Protein AF-V6TV65-F1 (afdb_monomer_lite)

Structure (mmCIF, N/CA/C/O backbone):
data_AF-V6TV65-F1
#
_entry.id   AF-V6TV65-F1
#
loop_
_atom_site.group_PDB
_atom_site.id
_atom_site.type_symbol
_atom_site.label_atom_id
_atom_site.label_alt_id
_atom_site.label_comp_id
_atom_site.label_asym_id
_atom_site.label_entity_id
_atom_site.label_seq_id
_atom_site.pdbx_PDB_ins_code
_atom_site.Cartn_x
_atom_site.Cartn_y
_atom_site.Cartn_z
_atom_site.occupancy
_atom_site.B_iso_or_equiv
_atom_site.auth_seq_id
_atom_site.auth_comp_id
_atom_site.auth_asym_id
_atom_site.auth_atom_id
_atom_site.pdbx_PDB_model_num
ATOM 1 N N . MET A 1 1 ? -8.519 12.531 15.267 1.00 46.72 1 MET A N 1
ATOM 2 C CA . MET A 1 1 ? -8.123 11.132 14.994 1.00 46.72 1 MET A CA 1
ATOM 3 C C . MET A 1 1 ? -6.812 11.178 14.215 1.00 46.72 1 MET A C 1
ATOM 5 O O . MET A 1 1 ? -6.807 11.755 13.136 1.00 46.72 1 MET A O 1
ATOM 9 N N . GLN A 1 2 ? -5.693 10.714 14.782 1.00 51.09 2 GLN A N 1
ATOM 10 C CA . GLN A 1 2 ? -4.403 10.696 14.075 1.00 51.09 2 GLN A CA 1
ATOM 11 C C . GLN A 1 2 ? -4.391 9.511 13.103 1.00 51.09 2 GLN A C 1
ATOM 13 O O . GLN A 1 2 ? -4.654 8.380 13.502 1.00 51.09 2 GLN A O 1
ATOM 18 N N . LEU A 1 3 ? -4.145 9.784 11.824 1.00 56.44 3 LEU A N 1
ATOM 19 C CA . LEU A 1 3 ? -4.174 8.787 10.758 1.00 56.44 3 LEU A CA 1
ATOM 20 C C . LEU A 1 3 ? -2.805 8.110 10.668 1.00 56.44 3 LEU A C 1
ATOM 22 O O . LEU A 1 3 ? -1.823 8.746 10.291 1.00 56.44 3 LEU A O 1
ATOM 26 N N . SER A 1 4 ? -2.733 6.822 10.994 1.00 63.53 4 SER A N 1
ATOM 27 C CA . SER A 1 4 ? -1.533 6.013 10.776 1.00 63.53 4 SER A CA 1
ATOM 28 C C . SER A 1 4 ? -1.611 5.362 9.396 1.00 63.53 4 SER A C 1
ATOM 30 O O . SER A 1 4 ? -2.551 4.631 9.092 1.00 63.53 4 SER A O 1
ATOM 32 N N . SER A 1 5 ? -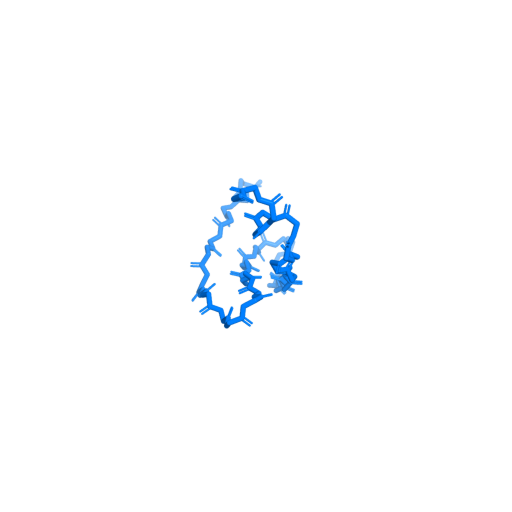0.637 5.659 8.539 1.00 68.00 5 SER A N 1
ATOM 33 C CA . SER A 1 5 ? -0.503 5.043 7.218 1.00 68.00 5 SER A CA 1
ATOM 34 C C . SER A 1 5 ? 0.363 3.791 7.340 1.00 68.00 5 SER A C 1
ATOM 36 O O . SER A 1 5 ? 1.490 3.886 7.823 1.00 68.00 5 SER A O 1
ATOM 38 N N . TYR A 1 6 ? -0.135 2.633 6.899 1.00 72.06 6 TYR A N 1
ATOM 39 C CA . TYR A 1 6 ? 0.594 1.363 6.986 1.00 72.06 6 TYR A CA 1
ATOM 40 C C . TYR A 1 6 ? 0.843 0.783 5.588 1.00 72.06 6 TYR A C 1
ATOM 42 O O . TYR A 1 6 ? -0.076 0.676 4.772 1.00 72.06 6 TYR A O 1
ATOM 50 N N . ARG A 1 7 ? 2.097 0.422 5.287 1.00 71.31 7 ARG A N 1
ATOM 51 C CA . ARG A 1 7 ? 2.457 -0.255 4.033 1.00 71.31 7 ARG A CA 1
ATOM 52 C C . ARG A 1 7 ? 2.153 -1.741 4.191 1.00 71.31 7 ARG A C 1
ATOM 54 O O . ARG A 1 7 ? 2.822 -2.417 4.962 1.00 71.31 7 ARG A O 1
ATOM 61 N N . ILE A 1 8 ? 1.157 -2.237 3.458 1.00 71.81 8 ILE A N 1
ATOM 62 C CA . ILE A 1 8 ? 0.699 -3.635 3.569 1.00 71.81 8 ILE A CA 1
ATOM 63 C C . ILE A 1 8 ? 1.402 -4.585 2.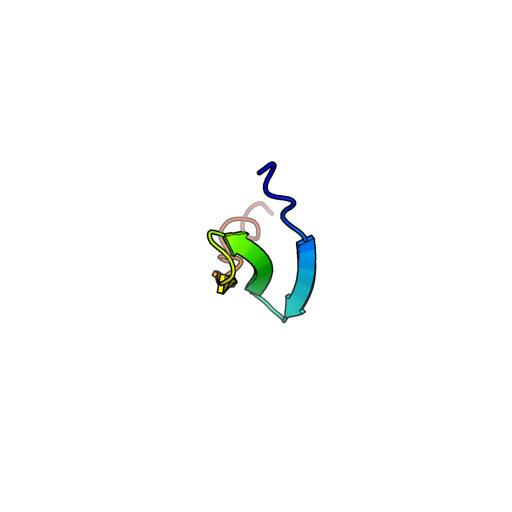592 1.00 71.81 8 ILE A C 1
ATOM 65 O O . ILE A 1 8 ? 1.303 -5.797 2.743 1.00 71.81 8 ILE A O 1
ATOM 69 N N . GLY A 1 9 ? 2.133 -4.063 1.604 1.00 71.56 9 GLY A N 1
ATOM 70 C CA . GLY A 1 9 ? 2.897 -4.892 0.676 1.00 71.56 9 GLY A CA 1
ATOM 71 C C . GLY A 1 9 ? 3.601 -4.106 -0.428 1.00 71.56 9 GLY A C 1
ATOM 72 O O . GLY A 1 9 ? 3.386 -2.903 -0.616 1.00 71.56 9 GLY A O 1
ATOM 73 N N . ARG A 1 10 ? 4.460 -4.814 -1.163 1.00 68.25 10 ARG A N 1
ATOM 74 C CA . ARG A 1 10 ? 5.069 -4.380 -2.425 1.00 68.25 10 ARG A CA 1
ATOM 75 C C . ARG A 1 10 ? 4.753 -5.451 -3.463 1.00 68.25 10 ARG A C 1
ATOM 77 O O . ARG A 1 10 ? 5.118 -6.607 -3.267 1.00 68.25 10 ARG A O 1
ATOM 84 N N . TRP A 1 11 ? 4.045 -5.080 -4.520 1.00 71.75 11 TRP A N 1
ATOM 85 C CA . TRP A 1 11 ? 3.858 -5.922 -5.701 1.00 71.75 11 TRP A CA 1
ATOM 86 C C . TRP A 1 11 ? 4.769 -5.381 -6.801 1.00 71.75 11 TRP A C 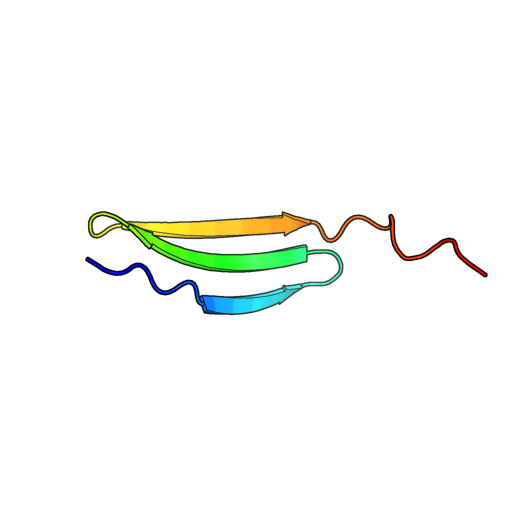1
ATOM 88 O O . TRP A 1 11 ? 5.168 -4.222 -6.752 1.00 71.75 11 TRP A O 1
ATOM 98 N N . ILE A 1 12 ? 5.198 -6.222 -7.738 1.00 74.75 12 ILE A N 1
ATOM 99 C CA . ILE A 1 12 ? 6.224 -5.848 -8.724 1.00 74.75 12 ILE A CA 1
ATOM 100 C C . ILE A 1 12 ? 5.787 -4.573 -9.462 1.00 74.75 12 ILE A C 1
ATOM 102 O O . ILE A 1 12 ? 4.756 -4.564 -10.129 1.00 74.75 12 ILE A O 1
ATOM 106 N N . GLY A 1 13 ? 6.556 -3.491 -9.302 1.00 73.12 13 GLY A N 1
ATOM 107 C CA . GLY A 1 13 ? 6.258 -2.192 -9.905 1.00 73.12 13 GLY A CA 1
ATOM 108 C C . GLY A 1 13 ? 5.107 -1.415 -9.253 1.00 73.12 13 GLY A C 1
ATOM 109 O O . GLY A 1 13 ? 4.602 -0.487 -9.876 1.00 73.12 13 GLY A O 1
ATOM 110 N N . MET A 1 14 ? 4.656 -1.763 -8.038 1.00 82.12 14 MET A N 1
ATOM 111 C CA . MET A 1 14 ? 3.598 -1.050 -7.304 1.00 82.12 14 MET A CA 1
ATOM 112 C C . MET A 1 14 ? 3.771 -1.119 -5.772 1.00 82.12 14 MET A C 1
ATOM 114 O O . MET A 1 14 ? 4.062 -2.164 -5.186 1.00 82.12 14 MET A O 1
ATOM 118 N N . SER A 1 15 ? 3.486 -0.014 -5.085 1.00 84.50 15 SER A N 1
ATOM 119 C CA . SER A 1 15 ? 3.382 0.051 -3.624 1.00 84.50 15 SER A CA 1
ATOM 120 C C . SER A 1 15 ? 1.920 0.151 -3.186 1.00 84.50 15 SER A C 1
ATOM 122 O O . SER A 1 15 ? 1.128 0.870 -3.792 1.00 84.50 15 SER A O 1
ATOM 124 N N . ILE A 1 16 ? 1.549 -0.583 -2.132 1.00 82.44 16 ILE A N 1
ATOM 125 C CA . ILE A 1 16 ? 0.180 -0.595 -1.602 1.00 82.44 16 ILE A CA 1
ATOM 126 C C . ILE A 1 16 ? 0.188 -0.022 -0.186 1.00 82.44 16 ILE A C 1
ATOM 128 O O . ILE A 1 16 ? 0.892 -0.513 0.703 1.00 82.44 16 ILE A O 1
ATOM 132 N N . THR A 1 17 ? -0.615 1.017 0.022 1.00 84.50 17 THR A N 1
ATOM 133 C CA . THR A 1 17 ? -0.753 1.718 1.300 1.00 84.50 17 THR A CA 1
ATOM 134 C C . THR A 1 17 ? -2.184 1.618 1.807 1.00 84.50 17 THR A C 1
ATOM 136 O O . THR A 1 17 ? -3.126 1.861 1.054 1.00 84.50 17 THR A O 1
ATOM 139 N N . LEU A 1 18 ? -2.344 1.304 3.092 1.00 86.81 18 LEU A N 1
ATOM 140 C CA . LEU A 1 18 ? -3.624 1.314 3.790 1.00 86.81 18 LEU A CA 1
ATOM 141 C C . LEU A 1 18 ? -3.693 2.525 4.725 1.00 86.81 18 LEU A C 1
ATOM 143 O O . LEU A 1 18 ? -2.773 2.764 5.514 1.00 86.81 18 LEU A O 1
ATOM 147 N N . ARG A 1 19 ? -4.792 3.280 4.649 1.00 85.31 19 ARG A N 1
ATOM 148 C CA . ARG A 1 19 ? -5.107 4.379 5.574 1.00 85.31 19 ARG A CA 1
ATOM 149 C C . ARG A 1 19 ? -6.539 4.227 6.081 1.00 85.31 19 ARG A C 1
ATOM 151 O O . ARG A 1 19 ? -7.414 3.797 5.334 1.00 85.31 19 ARG A O 1
ATOM 158 N N . LEU A 1 20 ? -6.779 4.598 7.334 1.00 87.12 20 LEU A N 1
ATOM 159 C CA . LEU A 1 20 ? -8.109 4.583 7.952 1.00 87.12 20 LEU A CA 1
ATOM 160 C C . LEU A 1 20 ? -8.605 6.015 8.119 1.00 87.12 20 LEU A C 1
ATOM 162 O O . LEU A 1 20 ? -8.108 6.679 9.012 1.00 87.12 20 LEU A O 1
ATOM 166 N N . LEU A 1 21 ? -9.555 6.489 7.312 1.00 84.56 21 LEU A N 1
AT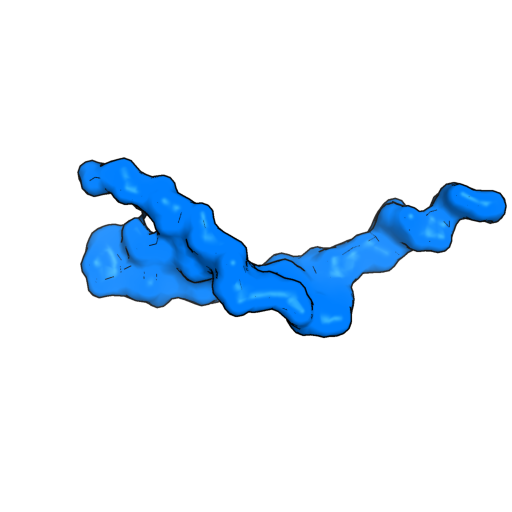OM 167 C CA . LEU A 1 21 ? -10.116 7.847 7.392 1.00 84.56 21 LEU A CA 1
ATOM 168 C C . LEU A 1 21 ? -11.625 7.763 7.634 1.00 84.56 21 LEU A C 1
ATOM 170 O O . LEU A 1 21 ? -12.305 7.033 6.921 1.00 84.56 21 LEU A O 1
ATOM 174 N N . ASP A 1 22 ? -12.149 8.496 8.618 1.00 84.88 22 ASP A N 1
ATOM 175 C CA . ASP A 1 22 ? -13.594 8.601 8.892 1.00 84.88 22 ASP A CA 1
ATOM 176 C C . ASP A 1 22 ? -14.323 7.243 8.939 1.00 84.88 22 ASP A C 1
ATOM 178 O O . ASP A 1 22 ? -15.354 7.036 8.299 1.00 84.88 22 ASP A O 1
ATOM 182 N N . ASN A 1 23 ? -13.750 6.284 9.678 1.00 80.19 23 ASN A N 1
ATOM 183 C CA . ASN A 1 23 ? -14.243 4.904 9.806 1.00 80.19 23 ASN A CA 1
ATOM 184 C C . ASN A 1 23 ? -14.325 4.119 8.477 1.00 80.19 23 ASN A C 1
ATOM 186 O O . ASN A 1 23 ? -15.012 3.102 8.381 1.00 80.19 23 ASN A O 1
ATOM 190 N N . LYS A 1 24 ? -13.614 4.577 7.443 1.00 80.38 24 LYS A N 1
ATOM 191 C CA . LYS A 1 24 ? -13.451 3.894 6.160 1.00 80.38 24 LYS A CA 1
ATOM 192 C C . LYS A 1 24 ? -11.998 3.481 5.970 1.00 80.38 24 LYS A C 1
ATOM 194 O O . LYS A 1 24 ? -11.069 4.229 6.274 1.00 80.38 24 LYS A O 1
ATOM 199 N N . ALA A 1 25 ? -11.805 2.287 5.421 1.00 85.62 25 ALA A N 1
ATOM 200 C CA . ALA A 1 25 ? -10.508 1.849 4.933 1.00 85.62 25 ALA A CA 1
ATOM 201 C C . ALA A 1 25 ? -10.307 2.355 3.501 1.00 85.62 25 ALA A C 1
ATOM 203 O O . ALA A 1 25 ? -11.139 2.111 2.628 1.00 85.62 25 ALA A O 1
ATOM 204 N N . ILE A 1 26 ? -9.200 3.053 3.261 1.00 88.56 26 ILE A N 1
ATOM 205 C CA . ILE A 1 26 ? -8.777 3.495 1.933 1.00 88.56 26 ILE A CA 1
ATOM 206 C C . ILE A 1 26 ? -7.520 2.715 1.566 1.00 88.56 26 ILE A C 1
ATOM 208 O O . ILE A 1 26 ? -6.514 2.766 2.278 1.00 88.56 26 ILE A O 1
ATOM 212 N N . ILE A 1 27 ? -7.583 2.009 0.439 1.00 86.44 27 ILE A N 1
ATOM 213 C CA . ILE A 1 27 ? -6.447 1.308 -0.155 1.00 86.44 27 ILE A CA 1
ATOM 214 C C . ILE A 1 27 ? -5.937 2.165 -1.311 1.00 86.4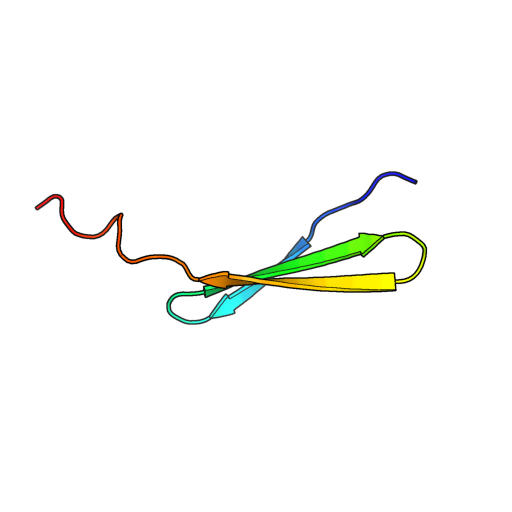4 27 ILE A C 1
ATOM 216 O O . ILE A 1 27 ? -6.680 2.472 -2.241 1.00 86.44 27 ILE A O 1
ATOM 220 N N . THR A 1 28 ? -4.669 2.558 -1.253 1.00 85.38 28 THR A N 1
ATOM 221 C CA . THR A 1 28 ? -4.000 3.294 -2.328 1.00 85.38 28 THR A CA 1
ATOM 222 C C . THR A 1 28 ? -2.940 2.406 -2.950 1.00 85.38 28 THR A C 1
ATOM 224 O O . THR A 1 28 ? -2.037 1.939 -2.257 1.00 85.38 28 THR A O 1
ATOM 227 N N . VAL A 1 29 ? -3.048 2.194 -4.259 1.00 83.94 29 VAL A N 1
ATOM 228 C CA . VAL A 1 29 ? -2.042 1.495 -5.056 1.00 83.94 29 VAL A CA 1
ATOM 229 C C . VAL A 1 29 ? -1.304 2.541 -5.878 1.00 83.94 29 VAL A C 1
ATOM 231 O O . VAL A 1 29 ? -1.902 3.194 -6.731 1.00 83.94 29 VAL A O 1
ATOM 234 N N . THR A 1 30 ? -0.015 2.710 -5.612 1.00 84.69 30 THR A N 1
ATOM 235 C CA . THR A 1 30 ? 0.842 3.649 -6.334 1.00 84.69 30 THR A CA 1
ATOM 236 C C . THR A 1 30 ? 1.808 2.851 -7.199 1.00 84.69 30 THR A C 1
ATOM 238 O O . THR A 1 30 ? 2.640 2.133 -6.637 1.00 84.69 30 THR A O 1
ATOM 241 N N . PRO A 1 31 ? 1.736 2.941 -8.537 1.00 82.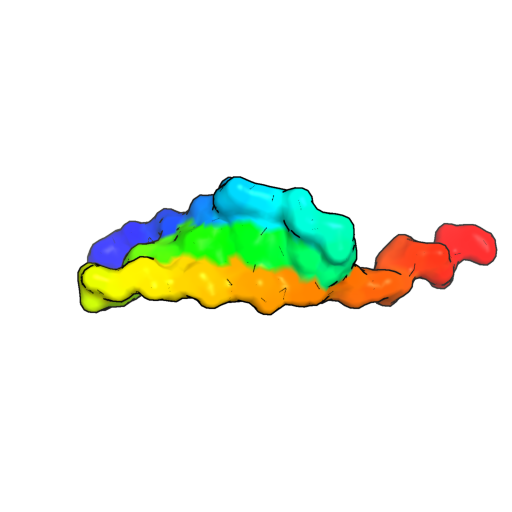06 31 PRO A N 1
ATOM 242 C CA . PRO A 1 31 ? 2.734 2.320 -9.392 1.00 82.06 31 PRO A CA 1
ATOM 243 C C . PRO A 1 31 ? 4.118 2.915 -9.104 1.00 82.06 31 PRO A C 1
ATOM 245 O O . PRO A 1 31 ? 4.293 4.131 -9.052 1.00 82.06 31 PRO A O 1
ATOM 248 N N . GLU A 1 32 ? 5.100 2.045 -8.895 1.00 74.56 32 GLU A N 1
ATOM 249 C CA . GLU A 1 32 ? 6.514 2.398 -8.842 1.00 74.56 32 GLU A CA 1
ATOM 250 C C . GLU A 1 32 ? 6.940 2.629 -10.301 1.00 74.56 32 GLU A C 1
ATOM 252 O O . GLU A 1 32 ? 7.224 1.690 -11.044 1.00 74.56 32 GLU A O 1
ATOM 257 N N . SER A 1 33 ? 6.856 3.882 -10.762 1.00 68.06 33 SER A N 1
ATOM 258 C CA . SER A 1 33 ? 7.301 4.256 -12.108 1.00 68.06 33 SER A CA 1
ATOM 259 C C . SER A 1 33 ? 8.779 3.896 -12.281 1.00 68.06 33 SER A C 1
ATOM 261 O O . SER A 1 33 ? 9.582 4.135 -11.382 1.00 68.06 33 SER A O 1
ATOM 263 N N . LYS A 1 34 ? 9.159 3.383 -13.457 1.00 58.00 34 LYS A N 1
ATOM 264 C CA . LYS A 1 34 ? 10.546 3.044 -13.839 1.00 58.00 34 LYS A CA 1
ATOM 265 C C . LYS A 1 34 ? 11.499 4.256 -13.922 1.00 58.00 34 LYS A C 1
ATOM 267 O O . LYS A 1 34 ? 12.558 4.154 -14.525 1.00 58.00 34 LYS A O 1
ATOM 272 N N . ALA A 1 35 ? 11.148 5.409 -13.357 1.00 54.53 35 ALA A N 1
ATOM 273 C CA . ALA A 1 35 ? 11.938 6.634 -13.466 1.00 54.53 35 ALA A CA 1
ATOM 274 C C . ALA A 1 35 ? 13.245 6.614 -12.641 1.00 54.53 35 ALA A C 1
ATOM 276 O O . ALA A 1 35 ? 14.040 7.535 -12.759 1.00 54.53 35 ALA A O 1
ATOM 277 N N . GLU A 1 36 ? 13.493 5.571 -11.841 1.00 53.66 36 GLU A N 1
ATOM 278 C CA . GLU A 1 36 ? 14.749 5.383 -11.092 1.00 53.66 36 GLU A CA 1
ATOM 279 C C . GLU A 1 36 ? 15.691 4.326 -11.713 1.00 53.66 36 GLU A C 1
ATOM 281 O O . GLU A 1 36 ? 16.675 3.950 -11.082 1.00 53.66 36 GLU A O 1
ATOM 286 N N . GLN A 1 37 ? 15.418 3.817 -12.926 1.00 54.38 37 GLN A N 1
ATOM 287 C CA . GLN A 1 37 ? 16.212 2.734 -13.543 1.00 54.38 37 GLN A CA 1
ATOM 288 C C . GLN A 1 37 ? 17.117 3.131 -14.724 1.00 54.38 37 GLN A C 1
ATOM 290 O O . GLN A 1 37 ? 17.799 2.261 -15.257 1.00 54.38 37 GLN A O 1
ATOM 295 N N . GLU A 1 38 ? 17.200 4.410 -15.095 1.00 52.50 38 GLU A N 1
ATOM 296 C CA . GLU A 1 38 ? 18.131 4.893 -16.131 1.00 52.50 38 GLU A CA 1
ATOM 297 C C . GLU A 1 38 ? 19.096 5.949 -15.572 1.00 52.50 38 GLU A C 1
ATOM 299 O O . GLU A 1 38 ? 19.081 7.111 -15.961 1.00 52.50 38 GLU A O 1
ATOM 304 N N . THR A 1 39 ? 19.967 5.517 -14.659 1.00 50.38 39 THR A N 1
ATOM 305 C CA . THR A 1 39 ? 21.289 6.135 -14.487 1.00 50.38 39 THR A CA 1
ATOM 306 C C . THR A 1 39 ? 22.324 5.016 -14.355 1.00 50.38 39 THR A C 1
ATOM 308 O O . THR A 1 39 ? 22.714 4.639 -13.250 1.00 50.38 39 THR A O 1
ATOM 311 N N . LEU A 1 40 ? 22.713 4.443 -15.496 1.00 47.84 40 LEU A N 1
ATOM 312 C CA . LEU A 1 40 ? 23.924 3.640 -15.691 1.00 47.84 40 LEU A CA 1
ATOM 313 C C . LEU A 1 40 ? 24.623 4.131 -16.957 1.00 47.84 40 LEU A C 1
ATOM 315 O O . LEU A 1 40 ? 23.907 4.326 -17.965 1.00 47.84 40 LEU A O 1
#

Radius of gyration: 13.49 Å; chains: 1; bounding box: 38×17×31 Å

Sequence (40 aa):
MQLSSYRIGRWIGMSITLRLLDNKAIITVTPESKAEQETL

Foldseek 3Di:
DDKDKDFPDDDVQWTWIWIQDPNDIDIDIGGNDCPVPPDD

Organism: Giardia intestinalis (NCBI:txid5741)

pLDDT: mean 72.34, std 13.12, range [46.72, 88.56]

Secondary structure (DSSP, 8-state):
-----EEEEEETTEEEEEEEETTEEEEEEEE--GGGS---